Protein AF-A0AAU8NLB9-F1 (afdb_monomer)

Solvent-accessible surface area (backbone atoms only — not comparable to full-atom values): 6960 Å² total; per-residue (Å²): 131,88,85,81,83,74,77,77,78,78,72,75,83,80,80,58,74,88,35,69,72,42,48,57,47,36,55,55,50,56,71,60,32,88,80,47,48,47,84,74,68,45,65,88,64,83,52,48,66,59,41,49,53,52,50,49,30,58,76,70,68,42,62,84,55,49,60,58,47,66,55,54,54,33,44,82,78,75,41,60,68,81,77,55,55,73,91,48,46,64,61,49,50,53,50,49,56,51,50,50,52,51,52,53,55,52,49,65,64,66,76,106

Structure (mmCIF, N/CA/C/O backbone):
data_AF-A0AAU8NLB9-F1
#
_entry.id   AF-A0AAU8NLB9-F1
#
loop_
_atom_site.group_PDB
_atom_site.id
_atom_site.type_symbol
_atom_site.label_atom_id
_atom_site.label_alt_id
_atom_site.label_comp_id
_atom_site.label_asym_id
_atom_site.label_entity_id
_atom_site.label_seq_id
_atom_site.pdbx_PDB_ins_code
_atom_site.Cartn_x
_atom_site.Cartn_y
_atom_site.Cartn_z
_a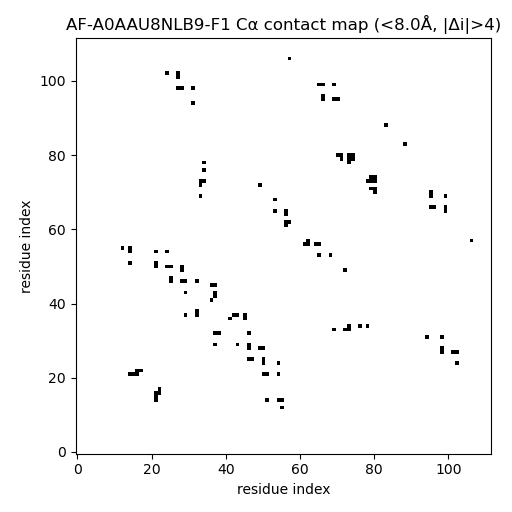tom_site.occupancy
_atom_site.B_iso_or_equiv
_atom_site.auth_seq_id
_atom_site.auth_comp_id
_atom_site.auth_asym_id
_atom_site.auth_atom_id
_atom_site.pdbx_PDB_model_num
ATOM 1 N N . MET A 1 1 ? -0.997 -42.442 25.518 1.00 40.03 1 MET A N 1
ATOM 2 C CA . MET A 1 1 ? -2.449 -42.490 25.288 1.00 40.03 1 MET A CA 1
ATOM 3 C C . MET A 1 1 ? -2.895 -41.049 25.350 1.00 40.03 1 MET A C 1
ATOM 5 O O . MET A 1 1 ? -2.559 -40.426 26.346 1.00 40.03 1 MET A O 1
ATOM 9 N N . GLU A 1 2 ? -3.397 -40.564 24.209 1.00 42.16 2 GLU A N 1
ATOM 10 C CA . GLU A 1 2 ? -4.286 -39.410 23.958 1.00 42.16 2 GLU A CA 1
ATOM 11 C C . GLU A 1 2 ? -4.365 -38.312 25.027 1.00 42.16 2 GLU A C 1
ATOM 13 O O . GLU A 1 2 ? -4.552 -38.600 26.199 1.00 42.16 2 GLU A O 1
ATOM 18 N N . SER A 1 3 ? -4.382 -37.021 24.734 1.00 52.06 3 SER A N 1
ATOM 19 C CA . SER A 1 3 ? -4.266 -36.172 23.540 1.00 52.06 3 SER A CA 1
ATOM 20 C C . SER A 1 3 ? -4.716 -34.808 24.062 1.00 52.06 3 SER A C 1
ATOM 22 O O . SER A 1 3 ? -5.661 -34.791 24.840 1.00 52.06 3 SER A O 1
ATOM 24 N N . GLU A 1 4 ? -4.123 -33.707 23.621 1.00 46.88 4 GLU A N 1
ATOM 25 C CA . GLU A 1 4 ? -4.829 -32.424 23.485 1.00 46.88 4 GLU A CA 1
ATOM 26 C C . GLU A 1 4 ? -3.909 -31.507 22.674 1.00 46.88 4 GLU A C 1
ATOM 28 O O . GLU A 1 4 ? -3.234 -30.614 23.178 1.00 46.88 4 GLU A O 1
ATOM 33 N N . ASP A 1 5 ? -3.816 -31.822 21.379 1.00 50.69 5 ASP A N 1
ATOM 34 C CA . ASP A 1 5 ? -3.526 -30.801 20.382 1.00 50.69 5 ASP A CA 1
ATOM 35 C C . ASP A 1 5 ? -4.744 -29.873 20.369 1.00 50.69 5 ASP A C 1
ATOM 37 O O . ASP A 1 5 ? -5.772 -30.189 19.764 1.00 50.69 5 ASP A O 1
ATOM 41 N N . ASP A 1 6 ? -4.647 -28.758 21.093 1.00 47.12 6 ASP A N 1
ATOM 42 C CA . ASP A 1 6 ? -5.572 -27.640 20.944 1.00 47.12 6 ASP A CA 1
ATOM 43 C C . ASP A 1 6 ? -5.611 -27.270 19.451 1.00 47.12 6 ASP A C 1
ATOM 45 O O . ASP A 1 6 ? -4.561 -26.949 18.870 1.00 47.12 6 ASP A O 1
ATOM 49 N N . PRO A 1 7 ? -6.776 -27.310 18.782 1.00 46.72 7 PRO A N 1
ATOM 50 C CA . PRO A 1 7 ? -6.862 -26.791 17.436 1.00 46.72 7 PRO A CA 1
ATOM 51 C C . PRO A 1 7 ? -6.633 -25.287 17.554 1.00 46.72 7 PRO A C 1
ATOM 53 O O . PRO A 1 7 ? -7.486 -24.561 18.057 1.00 46.72 7 PRO A O 1
ATOM 56 N N . LYS A 1 8 ? -5.465 -24.810 17.106 1.00 50.59 8 LYS A N 1
ATOM 57 C CA . LYS A 1 8 ? -5.259 -23.386 16.836 1.00 50.59 8 LYS A CA 1
ATOM 58 C C . LYS A 1 8 ? -6.390 -22.974 15.906 1.00 50.59 8 LYS A C 1
ATOM 60 O O . LYS A 1 8 ? -6.386 -23.355 14.736 1.00 50.59 8 LYS A O 1
ATOM 65 N N . GLU A 1 9 ? -7.385 -22.284 16.450 1.00 42.59 9 GLU A N 1
ATOM 66 C CA . GLU A 1 9 ? -8.473 -21.697 15.688 1.00 42.59 9 GLU A CA 1
ATOM 67 C C . GLU A 1 9 ? -7.824 -20.802 14.631 1.00 42.59 9 GLU A C 1
ATOM 69 O O . GLU A 1 9 ? -7.385 -19.687 14.910 1.00 42.59 9 GLU A O 1
ATOM 74 N N . ASN A 1 10 ? -7.715 -21.309 13.403 1.00 46.41 10 ASN A N 1
ATOM 75 C CA . ASN A 1 10 ? -7.483 -20.484 12.233 1.00 46.41 10 ASN A CA 1
ATOM 76 C C . ASN A 1 10 ? -8.772 -19.689 12.037 1.00 46.41 10 ASN A C 1
ATOM 78 O O . ASN A 1 10 ? -9.634 -20.050 11.237 1.00 46.41 10 ASN A O 1
ATOM 82 N N . HIS A 1 11 ? -8.936 -18.632 12.829 1.00 54.09 11 HIS A N 1
ATOM 83 C CA . HIS A 1 11 ? -9.896 -17.585 12.545 1.00 54.09 11 HIS A CA 1
ATOM 84 C C . HIS A 1 11 ? -9.442 -16.955 11.224 1.00 54.09 11 HIS A C 1
ATOM 86 O O . HIS A 1 11 ? -8.583 -16.076 11.194 1.00 54.09 11 HIS A O 1
ATOM 92 N N . GLU A 1 12 ? -9.955 -17.474 10.107 1.00 68.19 12 GLU A N 1
ATOM 93 C CA . GLU A 1 12 ? -9.764 -16.867 8.796 1.00 68.19 12 GLU A CA 1
ATOM 94 C C . GLU A 1 12 ? -10.337 -15.450 8.858 1.00 68.19 12 GLU A C 1
ATOM 96 O O . GLU A 1 12 ? -11.554 -15.245 8.873 1.00 68.19 12 GLU A O 1
ATOM 101 N N . ILE A 1 13 ? -9.451 -14.459 8.932 1.00 76.25 13 ILE A N 1
ATOM 102 C CA . ILE A 1 13 ? -9.830 -13.054 8.876 1.00 76.25 13 ILE A CA 1
ATOM 103 C C . ILE A 1 13 ? -10.379 -12.795 7.471 1.00 76.25 13 ILE A C 1
ATOM 105 O O . ILE A 1 13 ? -9.635 -12.720 6.495 1.00 76.25 13 ILE A O 1
ATOM 109 N N . LYS A 1 14 ? -11.703 -12.664 7.356 1.00 82.56 14 LYS A N 1
ATOM 110 C CA . LYS A 1 14 ? -12.362 -12.301 6.099 1.00 82.56 14 LYS A CA 1
ATOM 111 C C . LYS A 1 14 ? -12.389 -10.788 5.954 1.00 82.56 14 LYS A C 1
ATOM 113 O O . LYS A 1 14 ? -13.092 -10.101 6.691 1.00 82.56 14 LYS A O 1
ATOM 118 N N . ILE A 1 15 ? -11.648 -10.278 4.976 1.00 87.56 15 ILE A N 1
ATOM 119 C CA . ILE A 1 15 ? -11.619 -8.852 4.656 1.00 87.56 15 ILE A CA 1
ATOM 120 C C . ILE A 1 15 ? -12.710 -8.527 3.637 1.00 87.56 15 ILE A C 1
ATOM 122 O O . ILE A 1 15 ? -12.714 -9.037 2.518 1.00 87.56 15 ILE A O 1
ATOM 126 N N . ALA A 1 16 ? -13.638 -7.657 4.031 1.00 90.31 16 ALA A N 1
ATOM 127 C CA . ALA A 1 16 ? -14.673 -7.129 3.153 1.00 90.31 16 ALA A CA 1
ATOM 128 C C . ALA A 1 16 ? -14.113 -5.968 2.313 1.00 90.31 16 ALA A C 1
ATOM 130 O O . ALA A 1 16 ? -13.753 -4.919 2.856 1.00 90.31 16 ALA A O 1
ATOM 131 N N . LYS A 1 17 ? -14.032 -6.156 0.989 1.00 91.19 17 LYS A N 1
ATOM 132 C CA . LYS A 1 17 ? -13.455 -5.180 0.043 1.00 91.19 17 LYS A CA 1
ATOM 133 C C . LYS A 1 17 ? -14.283 -3.900 -0.124 1.00 91.19 17 LYS A C 1
ATOM 135 O O . LYS A 1 17 ? -13.767 -2.871 -0.536 1.00 91.19 17 LYS A O 1
ATOM 140 N N . ASP A 1 18 ? -15.564 -3.960 0.201 1.00 90.94 18 ASP A N 1
ATOM 141 C CA . ASP A 1 18 ? -16.490 -2.827 0.217 1.00 90.94 18 ASP A CA 1
ATOM 142 C C . ASP A 1 18 ? -16.512 -2.096 1.570 1.00 90.94 18 ASP A C 1
ATOM 144 O O . ASP A 1 18 ? -17.188 -1.076 1.718 1.00 90.94 18 ASP A O 1
ATOM 148 N N . SER A 1 19 ? -15.764 -2.583 2.567 1.00 94.88 19 SER A N 1
ATOM 149 C CA . SER A 1 19 ? -15.675 -1.913 3.860 1.00 94.88 19 SER A CA 1
ATOM 150 C C . SER A 1 19 ? -14.952 -0.574 3.743 1.00 94.88 19 SER A C 1
ATOM 152 O O . SER A 1 19 ? -13.967 -0.427 3.016 1.00 94.88 19 SER A O 1
ATOM 154 N N . LYS A 1 20 ? -15.395 0.402 4.542 1.00 95.06 20 LYS A N 1
ATOM 155 C CA . LYS A 1 20 ? -14.737 1.709 4.658 1.00 95.06 20 LYS A CA 1
ATOM 156 C C . LYS A 1 20 ? -13.235 1.563 4.940 1.00 95.06 20 LYS A C 1
ATOM 158 O O . LYS A 1 20 ? -12.429 2.229 4.305 1.00 95.06 20 LYS A O 1
ATOM 163 N N . THR A 1 21 ? -12.867 0.656 5.844 1.00 95.06 21 THR A N 1
ATOM 164 C CA . THR A 1 21 ? -11.473 0.375 6.212 1.00 95.06 21 THR A CA 1
ATOM 165 C C . THR A 1 21 ? -10.641 -0.094 5.018 1.00 95.06 21 THR A C 1
ATOM 167 O O . THR A 1 21 ? -9.517 0.368 4.841 1.00 95.06 21 THR A O 1
ATOM 170 N N . PHE A 1 22 ? -11.191 -0.978 4.182 1.00 96.81 22 PHE A N 1
ATOM 171 C CA . PHE A 1 22 ? -10.517 -1.431 2.968 1.00 96.81 22 PHE A CA 1
ATOM 172 C C . PHE A 1 22 ? -10.341 -0.302 1.960 1.00 96.81 22 PHE A C 1
ATOM 174 O O . PHE A 1 22 ? -9.234 -0.088 1.476 1.00 96.81 22 PHE A O 1
ATOM 181 N N . LEU A 1 23 ? -11.411 0.441 1.678 1.00 97.44 23 LEU A N 1
ATOM 182 C CA . LEU A 1 23 ? -11.388 1.514 0.687 1.00 97.44 23 LEU A CA 1
ATOM 183 C C . LEU A 1 23 ? -10.424 2.643 1.081 1.00 97.44 23 LEU A C 1
ATOM 185 O O . LEU A 1 23 ? -9.659 3.106 0.241 1.00 97.44 23 LEU A O 1
ATOM 189 N N . GLU A 1 24 ? -10.382 3.031 2.357 1.00 97.44 24 GLU A N 1
ATOM 190 C CA . GLU A 1 24 ? -9.431 4.042 2.836 1.00 97.44 24 GLU A CA 1
ATOM 191 C C . GLU A 1 24 ? -7.974 3.571 2.736 1.00 97.44 24 GLU A C 1
ATOM 193 O O . GLU A 1 24 ? -7.110 4.333 2.297 1.00 97.44 24 GLU A O 1
ATOM 198 N N . LEU A 1 25 ? -7.678 2.314 3.094 1.00 97.88 25 LEU A N 1
ATOM 199 C CA . LEU A 1 25 ? -6.321 1.796 2.921 1.00 97.88 25 LEU A CA 1
ATOM 200 C C . LEU A 1 25 ? -5.960 1.667 1.437 1.00 97.88 25 LEU A C 1
ATOM 202 O O . LEU A 1 25 ? -4.830 1.971 1.053 1.00 97.88 25 LEU A O 1
ATOM 206 N N . ARG A 1 26 ? -6.907 1.249 0.593 1.00 98.06 26 ARG A N 1
ATO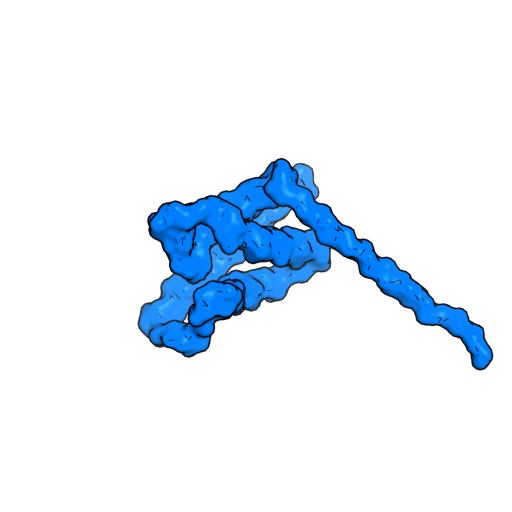M 207 C CA . ARG A 1 26 ? -6.732 1.155 -0.860 1.00 98.06 26 ARG A CA 1
ATOM 208 C C . ARG A 1 26 ? -6.329 2.493 -1.465 1.00 98.06 26 ARG A C 1
ATOM 210 O O . ARG A 1 26 ? -5.442 2.515 -2.308 1.00 98.06 26 ARG A O 1
ATOM 217 N N . GLU A 1 27 ? -6.869 3.613 -0.990 1.00 98.12 27 GLU A N 1
ATOM 218 C CA . GLU A 1 27 ? -6.408 4.937 -1.426 1.00 98.12 27 GLU A CA 1
ATOM 219 C C . GLU A 1 27 ? -4.927 5.191 -1.103 1.00 98.12 27 GLU A C 1
ATOM 221 O O . GLU A 1 27 ? -4.211 5.773 -1.919 1.00 98.12 27 GLU A O 1
ATOM 226 N N . ILE A 1 28 ? -4.447 4.770 0.072 1.00 98.31 28 ILE A N 1
ATOM 227 C CA . ILE A 1 28 ? -3.029 4.899 0.448 1.00 98.31 28 ILE A CA 1
ATOM 228 C C . ILE A 1 28 ? -2.169 3.984 -0.432 1.00 98.31 28 ILE A C 1
ATOM 230 O O . ILE A 1 28 ? -1.133 4.409 -0.944 1.00 98.31 28 ILE A O 1
ATOM 234 N N . VAL A 1 29 ? -2.618 2.748 -0.662 1.00 98.06 29 VAL A N 1
ATOM 235 C CA . VAL A 1 29 ? -1.925 1.767 -1.507 1.00 98.06 29 VAL A CA 1
ATOM 236 C C . VAL A 1 29 ? -1.868 2.219 -2.970 1.00 98.06 29 VAL A C 1
ATOM 238 O O . VAL A 1 29 ? -0.817 2.110 -3.592 1.00 98.06 29 VAL A O 1
ATOM 241 N N . ASN A 1 30 ? -2.933 2.813 -3.503 1.00 98.12 30 ASN A N 1
ATOM 242 C CA . ASN A 1 30 ? -2.967 3.345 -4.867 1.00 98.12 30 ASN A CA 1
ATOM 243 C C . ASN A 1 30 ? -2.144 4.627 -5.033 1.00 98.12 30 ASN A C 1
ATOM 245 O O . ASN A 1 30 ? -1.693 4.919 -6.131 1.00 98.12 30 ASN A O 1
ATOM 249 N N . LYS A 1 31 ? -1.904 5.393 -3.960 1.00 97.69 31 LYS A N 1
ATOM 250 C CA . LYS A 1 31 ? -0.909 6.483 -3.970 1.00 97.69 31 LYS A CA 1
ATOM 251 C C . LYS A 1 31 ? 0.515 5.953 -3.869 1.00 97.69 31 LYS A C 1
ATOM 253 O O . LYS A 1 31 ? 1.440 6.587 -4.377 1.00 97.69 31 LYS A O 1
ATOM 258 N N . PHE A 1 32 ? 0.703 4.837 -3.163 1.00 97.69 32 PHE A N 1
ATOM 259 C CA . PHE A 1 32 ? 1.979 4.143 -3.145 1.00 97.69 32 PHE A CA 1
ATOM 260 C C . PHE A 1 32 ? 2.295 3.600 -4.531 1.00 97.69 32 PHE A C 1
ATOM 262 O O . PHE A 1 32 ? 3.384 3.879 -4.998 1.00 97.69 32 PHE A O 1
ATOM 269 N N . ASP A 1 33 ? 1.375 2.901 -5.190 1.00 96.50 33 ASP A N 1
ATOM 270 C CA . ASP A 1 33 ? 1.517 2.390 -6.557 1.00 96.50 33 ASP A CA 1
ATOM 271 C C . ASP A 1 33 ? 2.903 1.746 -6.806 1.00 96.50 33 ASP A C 1
ATOM 273 O O . ASP A 1 33 ? 3.835 2.394 -7.306 1.00 96.50 33 ASP A O 1
ATOM 277 N N . PRO A 1 34 ? 3.105 0.488 -6.368 1.00 93.44 34 PRO A N 1
ATOM 278 C CA . PRO A 1 34 ? 4.424 -0.148 -6.343 1.00 93.44 34 PRO A CA 1
ATOM 279 C C . PRO A 1 34 ? 5.130 -0.152 -7.705 1.00 93.44 34 PRO A C 1
ATOM 281 O O . PRO A 1 34 ? 6.358 -0.113 -7.768 1.00 93.44 34 PRO A O 1
ATOM 284 N N . VAL A 1 35 ? 4.344 -0.198 -8.781 1.00 93.75 35 VAL A N 1
ATOM 285 C CA . VAL A 1 35 ? 4.791 -0.392 -10.168 1.00 93.75 35 VAL A CA 1
ATOM 286 C C . VAL A 1 35 ? 4.170 0.624 -11.137 1.00 93.75 35 VAL A C 1
ATOM 288 O O . VAL A 1 35 ? 4.233 0.441 -12.349 1.00 93.75 35 VAL A O 1
ATOM 291 N N . ASN A 1 36 ? 3.631 1.726 -10.608 1.00 94.75 36 ASN A N 1
ATOM 292 C CA . ASN A 1 36 ? 3.010 2.826 -11.350 1.00 94.75 36 ASN A CA 1
ATOM 293 C C . ASN A 1 36 ? 1.820 2.396 -12.244 1.00 94.75 36 ASN A C 1
ATOM 295 O O . ASN A 1 36 ? 1.601 2.996 -13.292 1.00 94.75 36 ASN A O 1
ATOM 299 N N . LEU A 1 37 ? 1.062 1.351 -11.899 1.00 95.62 37 LEU A N 1
ATOM 300 C CA . LEU A 1 37 ? -0.068 0.893 -12.720 1.00 95.62 37 LEU A CA 1
ATOM 301 C C . LEU A 1 37 ? -1.220 1.902 -12.707 1.00 95.62 37 LEU A C 1
ATOM 303 O O . LEU A 1 37 ? -1.717 2.287 -13.769 1.00 95.62 37 LEU A O 1
ATOM 307 N N . VAL A 1 38 ? -1.614 2.363 -11.520 1.00 95.94 38 VAL A N 1
ATOM 308 C CA . VAL A 1 38 ? -2.715 3.320 -11.348 1.00 95.94 38 VAL A CA 1
ATOM 309 C C . VAL A 1 38 ? -2.343 4.668 -11.968 1.00 95.94 38 VAL A C 1
ATOM 311 O O . VAL A 1 38 ? -3.160 5.274 -12.661 1.00 95.94 38 VAL A O 1
ATOM 314 N N . GLU A 1 39 ? -1.089 5.108 -11.815 1.00 95.44 39 GLU A N 1
ATOM 315 C CA . GLU A 1 39 ? -0.568 6.31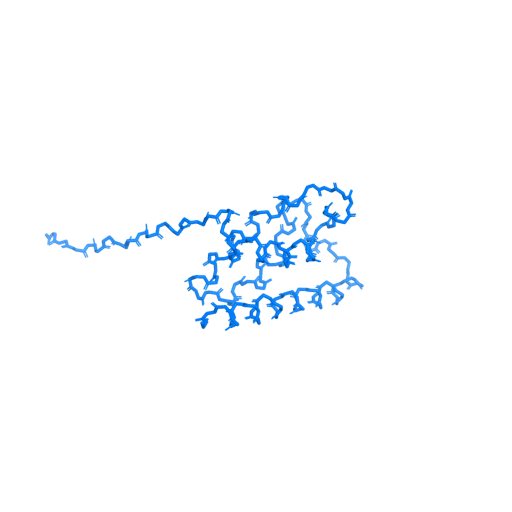0 -12.482 1.00 95.44 39 GLU A CA 1
ATOM 316 C C 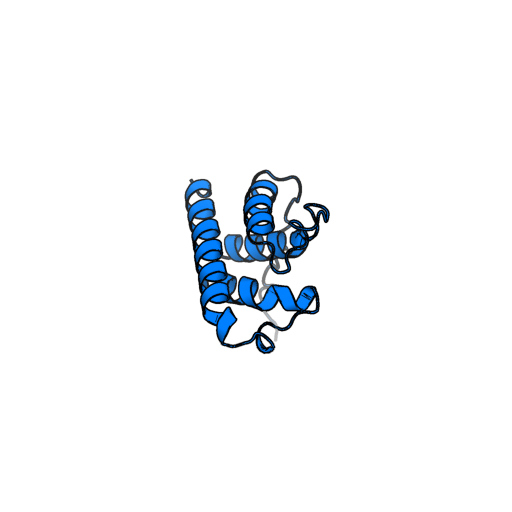. GLU A 1 39 ? -0.721 6.242 -14.015 1.00 95.44 39 GLU A C 1
ATOM 318 O O . GLU A 1 39 ? -1.003 7.257 -14.654 1.00 95.44 39 GLU A O 1
ATOM 323 N N . HIS A 1 40 ? -0.602 5.049 -14.610 1.00 95.56 40 HIS A N 1
ATOM 324 C CA . HIS A 1 40 ? -0.745 4.829 -16.054 1.00 95.56 40 HIS A CA 1
ATOM 325 C C . HIS A 1 40 ? -2.182 4.494 -16.495 1.00 95.56 40 HIS A C 1
ATOM 327 O O . HIS A 1 40 ? -2.404 4.118 -17.648 1.00 95.56 40 HIS A O 1
ATOM 333 N N . GLY A 1 41 ? -3.169 4.684 -15.615 1.00 95.56 41 GLY A N 1
ATOM 334 C CA . GLY A 1 41 ? -4.590 4.554 -15.937 1.00 95.56 41 GLY A CA 1
ATOM 335 C C . GLY A 1 41 ? -5.150 3.144 -15.782 1.00 95.56 41 GLY A C 1
ATOM 336 O O . GLY A 1 41 ? -6.243 2.876 -16.287 1.00 95.56 41 GLY A O 1
ATOM 337 N N . ALA A 1 42 ? -4.429 2.250 -15.102 1.00 96.81 42 ALA A N 1
ATOM 338 C CA . ALA A 1 42 ? -5.008 0.984 -14.689 1.00 96.81 42 ALA A CA 1
ATOM 339 C C . ALA A 1 42 ? -6.125 1.212 -13.647 1.00 96.81 42 ALA A C 1
ATOM 341 O O . ALA A 1 42 ? -6.133 2.241 -12.958 1.00 96.81 42 ALA A O 1
ATOM 342 N N . PRO A 1 43 ? -7.085 0.280 -13.538 1.00 97.12 43 PRO A N 1
ATOM 343 C CA . PRO A 1 43 ? -8.110 0.316 -12.505 1.00 97.12 43 PRO A CA 1
ATOM 344 C C . PRO A 1 43 ? -7.538 0.431 -11.088 1.00 97.12 43 PRO A C 1
ATOM 346 O O . PRO A 1 43 ? -6.414 0.030 -10.795 1.00 97.12 43 PRO A O 1
ATOM 349 N N . ASP A 1 44 ? -8.340 0.960 -10.172 1.00 94.44 44 ASP A N 1
ATOM 350 C CA . ASP A 1 44 ? -7.932 1.165 -8.787 1.00 94.44 44 ASP A CA 1
ATOM 351 C C . ASP A 1 44 ? -7.854 -0.154 -7.985 1.00 94.44 44 ASP A C 1
ATOM 353 O O . ASP A 1 44 ? -7.427 -0.138 -6.832 1.00 94.44 44 ASP A O 1
ATOM 357 N N . ASP A 1 45 ? -8.311 -1.295 -8.529 1.00 96.19 45 ASP A N 1
ATOM 358 C CA . ASP A 1 45 ? -8.330 -2.623 -7.871 1.00 96.19 45 ASP A CA 1
ATOM 359 C C . ASP A 1 45 ? -7.085 -3.466 -8.160 1.00 96.19 45 ASP A C 1
ATOM 361 O O . ASP A 1 45 ? -6.905 -4.521 -7.548 1.00 96.19 45 ASP A O 1
ATOM 365 N N . GLU A 1 46 ? -6.171 -2.976 -9.000 1.00 97.06 46 GLU A N 1
ATOM 366 C CA . GLU A 1 46 ? -4.908 -3.650 -9.333 1.00 97.06 46 GLU A CA 1
ATOM 367 C C . GLU A 1 46 ? -4.060 -3.986 -8.096 1.00 97.06 46 GLU A C 1
ATOM 369 O O . GLU A 1 46 ? -3.294 -4.952 -8.086 1.00 97.06 46 GLU A O 1
ATOM 374 N N . HIS A 1 47 ? -4.207 -3.210 -7.019 1.00 97.25 47 HIS A N 1
ATOM 375 C CA . HIS A 1 47 ? -3.453 -3.390 -5.780 1.00 97.25 47 HIS A CA 1
ATOM 376 C C . HIS A 1 47 ? -4.280 -3.955 -4.618 1.00 97.25 47 HIS A C 1
ATOM 378 O O . HIS A 1 47 ? -3.785 -4.015 -3.491 1.00 97.25 47 HIS A O 1
ATOM 384 N N . ASP A 1 48 ? -5.493 -4.458 -4.872 1.00 97.38 48 ASP A N 1
ATOM 385 C CA . ASP A 1 48 ? -6.385 -5.018 -3.845 1.00 97.38 48 ASP A CA 1
ATOM 386 C C . ASP A 1 48 ? -5.734 -6.133 -3.018 1.00 97.38 48 ASP A C 1
ATOM 388 O O . ASP A 1 48 ? -6.008 -6.281 -1.822 1.00 97.38 48 ASP A O 1
ATOM 392 N N . ARG A 1 49 ? -4.872 -6.940 -3.650 1.00 96.88 49 ARG A N 1
ATOM 393 C CA . ARG A 1 49 ? -4.108 -7.974 -2.944 1.00 96.88 49 ARG A CA 1
ATOM 394 C C . ARG A 1 49 ? -3.205 -7.342 -1.889 1.00 96.88 49 ARG A C 1
ATOM 396 O O . ARG A 1 49 ? -3.238 -7.768 -0.743 1.00 96.88 49 ARG A O 1
ATOM 403 N N . LEU A 1 50 ? -2.449 -6.307 -2.253 1.00 98.00 50 LEU A N 1
ATOM 404 C CA . LEU A 1 50 ? -1.571 -5.601 -1.319 1.00 98.00 50 LEU A CA 1
ATOM 405 C C . LEU A 1 50 ? -2.376 -4.950 -0.188 1.00 98.00 50 LEU A C 1
ATOM 407 O O . LEU A 1 50 ? -1.990 -5.064 0.972 1.00 98.00 50 LEU A O 1
ATOM 411 N N . THR A 1 51 ? -3.520 -4.339 -0.501 1.00 98.19 51 THR A N 1
ATOM 412 C CA . THR A 1 51 ? -4.437 -3.789 0.510 1.00 98.19 51 THR A CA 1
ATOM 413 C C . THR A 1 51 ? -4.919 -4.861 1.489 1.00 98.19 51 THR A C 1
ATOM 415 O O . THR A 1 51 ? -4.933 -4.628 2.696 1.00 98.19 51 THR A O 1
ATOM 418 N N . THR A 1 52 ? -5.281 -6.044 0.986 1.00 97.19 52 THR A N 1
ATOM 419 C CA . THR A 1 52 ? -5.734 -7.174 1.811 1.00 97.19 52 THR A CA 1
ATOM 420 C C . THR A 1 52 ? -4.627 -7.643 2.756 1.00 97.19 52 THR A C 1
ATOM 422 O O . THR A 1 52 ? -4.845 -7.703 3.962 1.00 97.19 52 THR A O 1
ATOM 425 N N . GLU A 1 53 ? -3.430 -7.910 2.232 1.00 97.44 53 GLU A N 1
ATOM 426 C CA . GLU A 1 53 ? -2.290 -8.401 3.021 1.00 97.44 53 GLU A CA 1
ATOM 427 C C . GLU A 1 53 ? -1.864 -7.384 4.095 1.00 97.44 53 GLU A C 1
ATOM 429 O O . GLU A 1 53 ? -1.632 -7.747 5.246 1.00 97.44 53 GLU A O 1
ATOM 434 N N . LEU A 1 54 ? -1.853 -6.086 3.768 1.00 97.81 54 LEU A N 1
ATOM 435 C CA . LEU A 1 54 ? -1.553 -5.034 4.744 1.00 97.81 54 LEU A CA 1
ATOM 436 C C . LEU A 1 54 ? -2.597 -4.971 5.865 1.00 97.81 54 LEU A C 1
ATOM 438 O O . LEU A 1 54 ? -2.227 -4.837 7.028 1.00 97.81 54 LEU A O 1
ATOM 442 N N . LEU A 1 55 ? -3.891 -5.091 5.554 1.00 96.12 55 LEU A N 1
ATOM 443 C CA . LEU A 1 55 ? -4.927 -5.151 6.591 1.00 96.12 55 LEU A CA 1
ATOM 4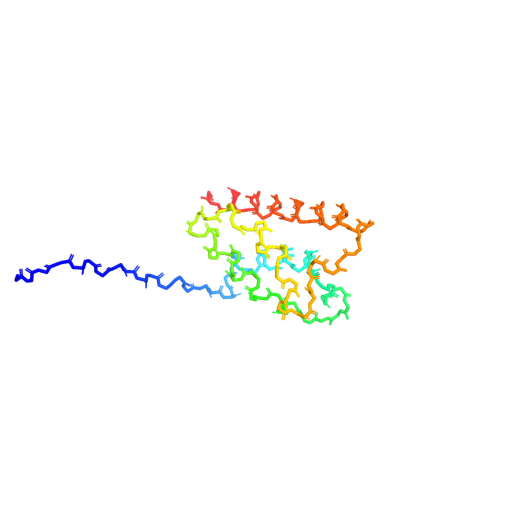44 C C . LEU A 1 55 ? -4.815 -6.395 7.467 1.00 96.12 55 LEU A C 1
ATOM 446 O O . LEU A 1 55 ? -5.060 -6.301 8.667 1.00 96.12 55 LEU A O 1
ATOM 450 N N . MET A 1 56 ? -4.445 -7.542 6.894 1.00 94.88 56 MET A N 1
ATOM 451 C CA . MET A 1 56 ? -4.218 -8.757 7.676 1.00 94.88 56 MET A CA 1
ATOM 452 C C . MET A 1 56 ? -3.094 -8.550 8.690 1.00 94.88 56 MET A C 1
ATOM 454 O O . MET A 1 56 ? -3.305 -8.819 9.871 1.00 94.88 56 MET A O 1
ATOM 458 N N . LEU A 1 57 ? -1.959 -7.984 8.262 1.00 95.81 57 LEU A N 1
ATOM 459 C CA . LEU A 1 57 ? -0.856 -7.637 9.164 1.00 95.81 57 LEU A CA 1
ATOM 460 C C . LEU A 1 57 ? -1.295 -6.646 10.246 1.00 95.81 57 LEU A C 1
ATOM 462 O O . LEU A 1 57 ? -0.980 -6.837 11.420 1.00 95.81 57 LEU A O 1
ATOM 466 N N . LEU A 1 58 ? -2.073 -5.622 9.876 1.00 94.56 58 LEU A N 1
ATOM 467 C CA . LEU A 1 58 ? -2.598 -4.646 10.831 1.00 94.56 58 LEU A CA 1
ATOM 468 C C . LEU A 1 58 ? -3.493 -5.308 11.896 1.00 94.56 58 LEU A C 1
ATOM 470 O O . LEU A 1 58 ? -3.376 -4.994 13.078 1.00 94.56 58 LEU A O 1
ATOM 474 N N . PHE A 1 59 ? -4.379 -6.227 11.498 1.00 91.25 59 PHE A N 1
ATOM 475 C CA . PHE A 1 59 ? -5.285 -6.935 12.412 1.00 91.25 59 PHE A CA 1
ATOM 476 C C . PHE A 1 59 ? -4.592 -7.993 13.271 1.00 91.25 59 PHE A C 1
ATOM 478 O O . PHE A 1 59 ? -5.044 -8.257 14.382 1.00 91.25 59 PHE A O 1
ATOM 485 N N . GLN A 1 60 ? -3.502 -8.575 12.776 1.00 92.06 60 GLN A N 1
ATOM 486 C CA . GLN A 1 60 ? -2.657 -9.510 13.522 1.00 92.06 60 GLN A CA 1
ATOM 487 C C . GLN A 1 60 ? -1.622 -8.801 14.408 1.00 92.06 60 GLN A C 1
ATOM 489 O O . GLN A 1 60 ? -0.888 -9.461 15.134 1.00 92.06 60 GLN A O 1
ATOM 494 N N . GLU A 1 61 ? -1.576 -7.466 14.363 1.00 90.81 61 GLU A N 1
ATOM 495 C CA . GLU A 1 61 ? -0.591 -6.631 15.056 1.00 90.81 61 GLU A CA 1
ATOM 496 C C . GLU A 1 61 ? 0.872 -6.900 14.634 1.00 90.81 61 GLU A C 1
ATOM 498 O O . GLU A 1 61 ? 1.810 -6.542 15.344 1.00 90.81 61 GLU A O 1
ATOM 503 N N . SER A 1 62 ? 1.082 -7.439 13.428 1.00 92.88 62 SER A N 1
ATOM 504 C CA . SER A 1 62 ? 2.392 -7.771 12.841 1.00 92.88 62 SER A CA 1
ATOM 505 C C . SER A 1 62 ? 2.984 -6.610 12.030 1.00 92.88 62 SER A C 1
ATOM 507 O O . SER A 1 62 ? 3.362 -6.759 10.866 1.00 92.88 62 SER A O 1
ATOM 509 N N . MET A 1 63 ? 3.056 -5.419 12.630 1.00 90.75 63 MET A N 1
ATOM 510 C CA . MET A 1 63 ? 3.479 -4.191 11.931 1.00 90.75 63 MET A CA 1
ATOM 511 C C . MET A 1 63 ? 4.919 -4.256 11.402 1.00 90.75 63 MET A C 1
ATOM 513 O O . MET A 1 63 ? 5.227 -3.655 10.373 1.00 90.75 63 MET A O 1
ATOM 517 N N . ASP A 1 64 ? 5.789 -5.016 12.070 1.00 91.38 64 ASP A N 1
ATOM 518 C CA . ASP A 1 64 ? 7.196 -5.170 11.687 1.00 91.38 64 ASP A CA 1
ATOM 519 C C . ASP A 1 64 ? 7.363 -5.823 10.300 1.00 91.38 64 ASP A C 1
ATOM 521 O O . ASP A 1 64 ? 8.330 -5.537 9.594 1.00 91.38 64 ASP A O 1
ATOM 525 N N . GLU A 1 65 ? 6.392 -6.632 9.858 1.00 95.69 65 GLU A N 1
ATOM 526 C CA . GLU A 1 65 ? 6.414 -7.312 8.553 1.00 95.69 65 GLU A CA 1
ATOM 527 C C . GLU A 1 65 ? 5.946 -6.412 7.397 1.00 95.69 65 GLU A C 1
ATOM 529 O O . GLU A 1 65 ? 6.222 -6.682 6.224 1.00 95.69 65 GLU A O 1
ATOM 534 N N . MET A 1 66 ? 5.257 -5.304 7.694 1.00 96.50 66 MET A N 1
ATOM 535 C CA . MET A 1 66 ? 4.656 -4.449 6.665 1.00 96.50 66 MET A CA 1
ATOM 536 C C . MET A 1 66 ? 5.702 -3.818 5.754 1.00 96.50 66 MET A C 1
ATOM 538 O O . MET A 1 66 ? 5.478 -3.667 4.552 1.00 96.50 66 MET A O 1
ATOM 542 N N . ARG A 1 67 ? 6.850 -3.432 6.314 1.00 96.06 67 ARG A N 1
ATOM 543 C CA . ARG A 1 67 ? 7.914 -2.797 5.537 1.00 96.06 67 ARG A CA 1
ATOM 544 C C . ARG A 1 67 ? 8.473 -3.755 4.483 1.00 96.06 67 ARG A C 1
ATOM 546 O O . ARG A 1 67 ? 8.664 -3.352 3.335 1.00 96.06 67 ARG A O 1
ATOM 553 N N . ASP A 1 68 ? 8.684 -5.010 4.861 1.00 96.50 68 ASP A N 1
ATOM 554 C CA . ASP A 1 68 ? 9.173 -6.048 3.955 1.00 96.50 68 ASP A CA 1
ATOM 555 C C . ASP A 1 68 ? 8.125 -6.405 2.900 1.00 96.50 68 ASP A C 1
ATOM 557 O O . ASP A 1 68 ? 8.467 -6.588 1.730 1.00 96.50 68 ASP A O 1
ATOM 561 N N . LEU A 1 69 ? 6.842 -6.420 3.272 1.00 98.00 69 LEU A N 1
ATOM 562 C CA . LEU A 1 69 ? 5.747 -6.582 2.320 1.00 98.00 69 LEU A CA 1
ATOM 563 C C . LEU A 1 69 ? 5.736 -5.458 1.274 1.00 98.00 69 LEU A C 1
ATOM 565 O O . LEU A 1 69 ? 5.667 -5.734 0.077 1.00 98.00 69 LEU A O 1
ATOM 569 N N . LEU A 1 70 ? 5.850 -4.197 1.703 1.00 97.88 70 LEU A N 1
ATOM 570 C CA . LEU A 1 70 ? 5.884 -3.044 0.799 1.00 97.88 70 LEU A CA 1
ATOM 571 C C . LEU A 1 70 ? 7.074 -3.105 -0.171 1.00 97.88 70 LEU A C 1
ATOM 573 O O . LEU A 1 70 ? 6.934 -2.697 -1.323 1.00 97.88 70 LEU A O 1
ATOM 577 N N . ILE A 1 71 ? 8.223 -3.636 0.259 1.00 96.06 71 ILE A N 1
ATOM 578 C CA . ILE A 1 71 ? 9.392 -3.830 -0.612 1.00 96.06 71 ILE A CA 1
ATOM 579 C C . ILE A 1 71 ? 9.147 -4.940 -1.626 1.00 96.06 71 ILE A C 1
ATOM 581 O O . ILE A 1 71 ? 9.390 -4.755 -2.816 1.00 96.06 71 ILE A O 1
ATOM 585 N N . ASN A 1 72 ? 8.683 -6.095 -1.157 1.00 96.81 72 ASN A N 1
ATOM 586 C CA . ASN A 1 72 ? 8.654 -7.311 -1.962 1.00 96.81 72 ASN A CA 1
ATOM 587 C C . ASN A 1 72 ? 7.385 -7.449 -2.810 1.00 96.81 72 ASN A C 1
ATOM 589 O O . ASN A 1 72 ? 7.347 -8.279 -3.717 1.00 96.81 72 ASN A O 1
ATOM 593 N N . CYS A 1 73 ? 6.350 -6.638 -2.572 1.00 96.69 73 CYS A N 1
ATOM 594 C CA . CYS A 1 73 ? 5.101 -6.711 -3.332 1.00 96.69 73 CYS A CA 1
ATOM 595 C C . CYS A 1 73 ? 5.285 -6.475 -4.840 1.00 96.69 73 CYS A C 1
ATOM 597 O O . CYS A 1 73 ? 4.498 -6.996 -5.629 1.00 96.69 73 CYS A O 1
ATOM 599 N N . SER A 1 74 ? 6.337 -5.760 -5.265 1.00 94.38 74 SER A N 1
ATOM 600 C CA . SER A 1 74 ? 6.652 -5.544 -6.684 1.00 94.38 74 SER A CA 1
ATOM 601 C C . SER A 1 74 ? 6.903 -6.858 -7.440 1.00 94.38 74 SER A C 1
ATOM 603 O O . SER A 1 74 ? 6.618 -6.948 -8.636 1.00 94.38 74 SER A O 1
ATOM 605 N N . ILE A 1 75 ? 7.360 -7.905 -6.739 1.00 96.75 75 ILE A N 1
ATOM 606 C CA . ILE A 1 75 ? 7.632 -9.232 -7.310 1.00 96.75 75 ILE A CA 1
ATOM 607 C C . ILE A 1 75 ? 6.350 -9.850 -7.871 1.00 96.75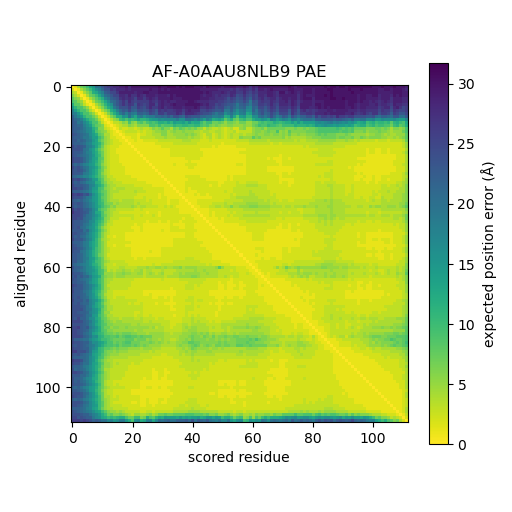 75 ILE A C 1
ATOM 609 O O . ILE A 1 75 ? 6.389 -10.532 -8.894 1.00 96.75 75 ILE A O 1
ATOM 613 N N . TRP A 1 76 ? 5.193 -9.573 -7.263 1.00 96.12 76 TRP A N 1
ATOM 614 C CA . TRP A 1 76 ? 3.901 -10.072 -7.749 1.00 96.12 76 TRP A CA 1
ATOM 615 C C . TRP A 1 76 ? 3.540 -9.542 -9.139 1.00 96.12 76 TRP A C 1
ATOM 617 O O . TRP A 1 76 ? 2.749 -10.167 -9.839 1.00 96.12 76 TRP A O 1
ATOM 627 N N . TYR A 1 77 ? 4.150 -8.427 -9.538 1.00 93.31 77 TYR A N 1
ATOM 628 C CA . TYR A 1 77 ? 3.989 -7.793 -10.843 1.00 93.31 77 TYR A CA 1
ATOM 629 C C . TYR A 1 77 ? 5.169 -8.092 -11.785 1.00 93.31 77 TYR A C 1
ATOM 631 O O . TYR A 1 77 ? 5.249 -7.523 -12.869 1.00 93.31 77 TYR A O 1
ATOM 639 N N . GLY A 1 78 ? 6.100 -8.966 -11.381 1.00 94.38 78 GLY A N 1
ATOM 640 C CA . GLY A 1 78 ? 7.275 -9.337 -12.173 1.00 94.38 78 GLY A CA 1
ATOM 641 C C . GLY A 1 78 ? 8.487 -8.415 -12.015 1.00 94.38 78 GLY A C 1
ATOM 642 O O . GLY A 1 78 ? 9.398 -8.491 -12.835 1.00 94.38 78 GLY A O 1
ATOM 643 N N . TYR A 1 79 ? 8.521 -7.565 -10.983 1.00 92.06 79 TYR A N 1
ATOM 644 C CA . TYR A 1 79 ? 9.644 -6.661 -10.715 1.00 92.06 79 TYR A CA 1
ATOM 645 C C . TYR A 1 79 ? 10.376 -7.062 -9.429 1.00 92.06 79 TYR A C 1
ATOM 647 O O . TYR A 1 79 ? 9.839 -6.896 -8.332 1.00 92.06 79 TYR A O 1
ATOM 655 N N . ASP A 1 80 ? 11.611 -7.555 -9.549 1.00 93.56 80 ASP A N 1
ATOM 656 C CA . ASP A 1 80 ? 12.462 -7.860 -8.395 1.00 93.56 80 ASP A CA 1
ATOM 657 C C . ASP A 1 80 ? 13.113 -6.570 -7.848 1.00 93.56 80 ASP A C 1
ATOM 659 O O . ASP A 1 80 ? 13.849 -5.894 -8.576 1.00 93.56 80 ASP A O 1
ATOM 663 N N . PRO A 1 81 ? 12.880 -6.192 -6.576 1.00 90.19 81 PRO A N 1
ATOM 664 C CA . PRO A 1 81 ? 13.509 -5.014 -5.981 1.00 90.19 81 PRO A CA 1
ATOM 665 C C . PRO A 1 81 ? 15.044 -5.123 -5.911 1.00 90.19 81 PRO A C 1
ATOM 667 O O . PRO A 1 81 ? 15.723 -4.097 -5.815 1.00 90.19 81 PRO A O 1
ATOM 670 N N . ASN A 1 82 ? 15.619 -6.327 -5.995 1.00 90.81 82 ASN A N 1
ATOM 671 C CA . ASN A 1 82 ? 17.068 -6.529 -6.022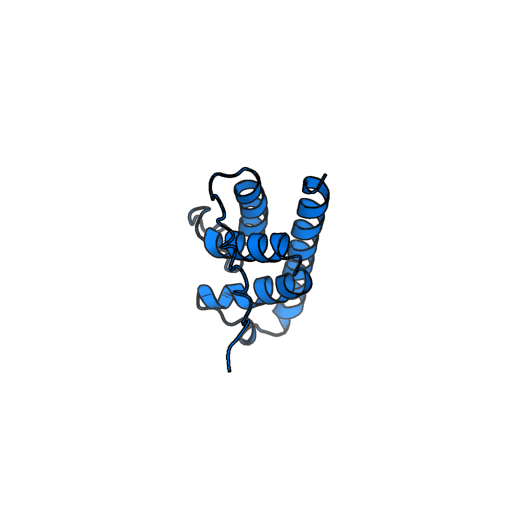 1.00 90.81 82 ASN A CA 1
ATOM 672 C C . ASN A 1 82 ? 17.711 -6.090 -7.341 1.00 90.81 82 ASN A C 1
ATOM 674 O O . ASN A 1 82 ? 18.871 -5.673 -7.327 1.00 90.81 82 ASN A O 1
ATOM 678 N N . ASP A 1 83 ? 16.952 -6.097 -8.440 1.00 92.31 83 ASP A N 1
ATOM 679 C CA . ASP A 1 83 ? 17.403 -5.629 -9.756 1.00 92.31 83 ASP A CA 1
ATOM 680 C C . ASP A 1 83 ? 17.445 -4.093 -9.846 1.00 92.31 83 ASP A C 1
ATOM 682 O O . ASP A 1 83 ? 17.911 -3.512 -10.833 1.00 92.31 83 ASP A O 1
ATOM 686 N N . MET A 1 84 ? 16.977 -3.400 -8.802 1.00 90.38 84 MET A N 1
ATOM 687 C CA . MET A 1 84 ? 17.007 -1.948 -8.733 1.00 90.38 84 MET A CA 1
ATOM 688 C C . MET A 1 84 ? 18.443 -1.419 -8.696 1.00 90.38 84 MET A C 1
ATOM 690 O O . MET A 1 84 ? 19.254 -1.779 -7.833 1.00 90.38 84 MET A O 1
ATOM 694 N N . LYS A 1 85 ? 18.731 -0.472 -9.599 1.00 91.56 85 LYS A N 1
ATOM 695 C CA . LYS A 1 85 ? 19.998 0.265 -9.593 1.00 91.56 85 LYS A CA 1
ATOM 696 C C . LYS A 1 85 ? 20.170 1.025 -8.280 1.00 91.56 85 LYS A C 1
ATOM 698 O O . LYS A 1 85 ? 19.233 1.661 -7.799 1.00 91.56 85 LYS A O 1
ATOM 703 N N . GLU A 1 86 ? 21.397 1.027 -7.766 1.00 91.12 86 GLU A N 1
ATOM 704 C CA . GLU A 1 86 ? 21.770 1.677 -6.502 1.00 91.12 86 GLU A CA 1
ATOM 705 C C . GLU A 1 86 ? 21.298 3.138 -6.418 1.00 91.12 86 GLU A C 1
ATOM 707 O O . GLU A 1 86 ? 20.736 3.558 -5.411 1.00 91.12 86 GLU A O 1
ATOM 712 N N . GLU A 1 87 ? 21.418 3.886 -7.519 1.00 91.94 87 GLU A N 1
ATOM 713 C CA . GLU A 1 87 ? 21.003 5.293 -7.625 1.00 91.94 87 GLU A CA 1
ATOM 714 C C . GLU A 1 87 ? 19.511 5.540 -7.329 1.00 91.94 87 GLU A C 1
ATOM 716 O 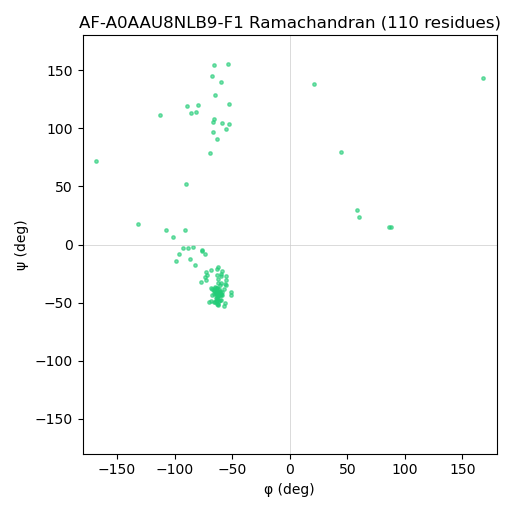O . GLU A 1 87 ? 19.132 6.643 -6.935 1.00 91.94 87 GLU A O 1
ATOM 721 N N . PHE A 1 88 ? 18.656 4.522 -7.474 1.00 91.06 88 PHE A N 1
ATOM 722 C CA . PHE A 1 88 ? 17.227 4.609 -7.167 1.00 91.06 88 PHE A CA 1
ATOM 723 C C . PHE A 1 88 ? 16.863 4.046 -5.788 1.00 91.06 88 PHE A C 1
ATOM 725 O O . PHE A 1 88 ? 15.776 4.356 -5.290 1.00 91.06 88 PHE A O 1
ATOM 732 N N . ARG A 1 89 ? 17.756 3.287 -5.134 1.00 91.38 89 ARG A N 1
ATOM 733 C CA . ARG A 1 89 ? 17.466 2.612 -3.857 1.00 91.38 89 ARG A CA 1
ATOM 734 C C . ARG A 1 89 ? 17.110 3.582 -2.743 1.00 91.38 89 ARG A C 1
ATOM 736 O O . ARG A 1 89 ? 16.180 3.322 -1.985 1.00 91.38 89 ARG A O 1
ATOM 743 N N . GLU A 1 90 ? 17.801 4.716 -2.644 1.00 93.81 90 GLU A N 1
ATOM 744 C CA . GLU A 1 90 ? 17.501 5.712 -1.609 1.00 93.81 90 GLU A CA 1
ATOM 745 C C . GLU A 1 90 ? 16.090 6.294 -1.789 1.00 93.81 90 GLU A C 1
ATOM 747 O O . GLU A 1 90 ? 15.317 6.384 -0.833 1.00 93.81 90 GLU A O 1
ATOM 752 N N . ARG A 1 91 ? 15.721 6.656 -3.026 1.00 93.06 91 ARG A N 1
ATOM 753 C CA . ARG A 1 91 ? 14.383 7.180 -3.338 1.00 93.06 91 ARG A CA 1
ATOM 754 C C . ARG A 1 91 ? 13.305 6.131 -3.074 1.00 93.06 91 ARG A C 1
ATOM 756 O O . ARG A 1 91 ? 12.255 6.474 -2.533 1.00 93.06 91 ARG A O 1
ATOM 763 N N . PHE A 1 92 ? 13.568 4.882 -3.443 1.00 93.56 92 PHE A N 1
ATOM 764 C CA . PHE A 1 92 ? 12.667 3.768 -3.188 1.00 93.56 92 PHE A CA 1
ATOM 765 C C . PHE A 1 92 ? 12.456 3.548 -1.688 1.00 93.56 92 PHE A C 1
ATOM 767 O O . PHE A 1 92 ? 11.319 3.593 -1.232 1.00 93.56 92 PHE A O 1
ATOM 774 N N . ASN A 1 93 ? 13.526 3.444 -0.896 1.00 94.38 93 ASN A N 1
ATOM 775 C CA . ASN A 1 93 ? 13.421 3.289 0.557 1.00 94.38 93 ASN A CA 1
ATOM 776 C C . ASN A 1 93 ? 12.662 4.451 1.215 1.00 94.38 93 ASN A C 1
ATOM 778 O O . ASN A 1 93 ? 11.789 4.211 2.041 1.00 94.38 93 ASN A O 1
ATOM 782 N N . LYS A 1 94 ? 12.890 5.702 0.789 1.00 96.19 94 LYS A N 1
ATOM 783 C CA . LYS A 1 94 ? 12.105 6.854 1.274 1.00 96.19 94 LYS A CA 1
ATOM 784 C C . LYS A 1 94 ? 10.616 6.740 0.942 1.00 96.19 94 LYS A C 1
ATOM 786 O O . LYS A 1 94 ? 9.784 7.148 1.751 1.00 96.19 94 LYS A O 1
ATOM 791 N N . LYS A 1 95 ? 10.270 6.218 -0.242 1.00 95.94 95 LYS A N 1
ATOM 792 C CA . LYS A 1 95 ? 8.877 5.951 -0.638 1.00 95.94 95 LYS A CA 1
ATOM 793 C C . LYS A 1 95 ? 8.261 4.900 0.291 1.00 95.94 95 LYS A C 1
ATOM 795 O O . LYS A 1 95 ? 7.195 5.158 0.838 1.00 95.94 95 LYS A O 1
ATOM 800 N N . ILE A 1 96 ? 8.969 3.794 0.533 1.00 97.19 96 ILE A N 1
ATOM 801 C CA . ILE A 1 96 ? 8.557 2.730 1.462 1.00 97.19 96 ILE A CA 1
ATOM 802 C C . ILE A 1 96 ? 8.330 3.282 2.870 1.00 97.19 96 ILE A C 1
ATOM 804 O O . ILE A 1 96 ? 7.248 3.111 3.420 1.00 97.19 96 ILE A O 1
ATOM 808 N N . ASP A 1 97 ? 9.305 3.996 3.436 1.00 96.88 97 ASP A N 1
ATOM 809 C CA . ASP A 1 97 ? 9.216 4.505 4.807 1.00 96.88 97 ASP A CA 1
ATOM 810 C C . ASP A 1 97 ? 8.092 5.542 4.953 1.00 96.88 97 ASP A C 1
ATOM 812 O O . ASP A 1 97 ? 7.385 5.573 5.962 1.00 96.88 97 ASP A O 1
ATOM 816 N N . ARG A 1 98 ? 7.877 6.383 3.932 1.00 97.75 98 ARG A N 1
ATOM 817 C CA . ARG A 1 98 ? 6.752 7.324 3.905 1.00 97.75 98 ARG A CA 1
ATOM 818 C C . ARG A 1 98 ? 5.416 6.585 3.902 1.00 97.75 98 ARG A C 1
ATOM 820 O O . ARG A 1 98 ? 4.565 6.908 4.726 1.00 97.75 98 ARG A O 1
ATOM 827 N N . THR A 1 99 ? 5.236 5.623 3.000 1.00 98.00 99 THR A N 1
ATOM 828 C CA . THR A 1 99 ? 3.998 4.841 2.895 1.00 98.00 99 THR A CA 1
ATOM 829 C C . THR A 1 99 ? 3.742 4.045 4.169 1.00 98.00 99 THR A C 1
ATOM 831 O O . THR A 1 99 ? 2.634 4.085 4.693 1.00 98.00 99 THR A O 1
ATOM 834 N N . HIS A 1 100 ? 4.766 3.392 4.720 1.00 98.00 100 HIS A N 1
ATOM 835 C CA . HIS A 1 100 ? 4.665 2.651 5.972 1.00 98.00 100 HIS A CA 1
ATOM 836 C C . HIS A 1 100 ? 4.159 3.548 7.113 1.00 98.00 100 HIS A C 1
ATOM 838 O O . HIS A 1 100 ? 3.155 3.236 7.752 1.00 98.00 100 HIS A O 1
ATOM 844 N N . ASN A 1 101 ? 4.777 4.717 7.303 1.00 97.6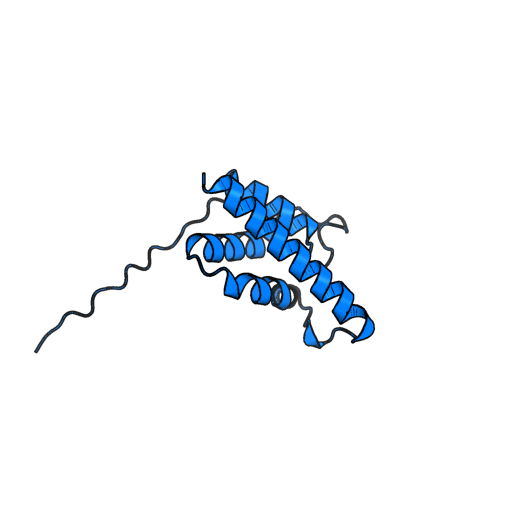2 101 ASN A N 1
ATOM 845 C CA . ASN A 1 101 ? 4.339 5.685 8.308 1.00 97.62 101 ASN A CA 1
ATOM 846 C C . ASN A 1 101 ? 2.923 6.221 8.046 1.00 97.62 101 ASN A C 1
ATOM 848 O O . ASN A 1 101 ? 2.174 6.465 8.991 1.00 97.62 101 ASN A O 1
ATOM 852 N N . GLU A 1 102 ? 2.543 6.444 6.787 1.00 98.12 102 GLU A N 1
ATOM 853 C CA . GLU A 1 102 ? 1.195 6.894 6.423 1.00 98.12 102 GLU A CA 1
ATOM 854 C C . GLU A 1 102 ? 0.137 5.861 6.828 1.00 98.12 102 GLU A C 1
ATOM 856 O O . GLU A 1 102 ? -0.851 6.230 7.465 1.00 98.12 102 GLU A O 1
ATOM 861 N N . ILE A 1 103 ? 0.389 4.574 6.563 1.00 97.94 103 ILE A N 1
ATOM 862 C CA . ILE A 1 103 ? -0.506 3.479 6.954 1.00 97.94 103 ILE A CA 1
ATOM 863 C C . ILE A 1 103 ? -0.604 3.374 8.479 1.00 97.94 103 ILE A C 1
ATOM 865 O O . ILE A 1 103 ? -1.713 3.337 9.009 1.00 97.94 103 ILE A O 1
ATOM 869 N N . LEU A 1 104 ? 0.523 3.379 9.202 1.00 96.25 104 LEU A N 1
ATOM 870 C CA . LEU A 1 104 ? 0.512 3.281 10.669 1.00 96.25 104 LEU A CA 1
ATOM 871 C C . LEU A 1 104 ? -0.234 4.454 11.318 1.00 96.25 104 LEU A C 1
ATOM 873 O O . LEU A 1 104 ? -1.040 4.259 12.228 1.00 96.25 104 LEU A O 1
ATOM 877 N N . ASN A 1 105 ? -0.018 5.675 10.824 1.00 96.69 105 ASN A N 1
ATOM 878 C CA . ASN A 1 105 ? -0.722 6.860 11.311 1.00 96.69 105 ASN A CA 1
ATOM 879 C C . ASN A 1 105 ? -2.222 6.815 10.999 1.00 96.69 105 ASN A C 1
ATOM 881 O O . ASN A 1 105 ? -3.030 7.247 11.823 1.00 96.69 105 ASN A O 1
ATOM 885 N N . TRP A 1 106 ? -2.604 6.333 9.814 1.00 97.06 106 TRP A N 1
ATOM 886 C CA . TRP A 1 106 ? -4.006 6.121 9.461 1.00 97.06 106 TRP A CA 1
ATOM 887 C C . TRP A 1 106 ? -4.647 5.072 10.375 1.00 97.06 106 TRP A C 1
ATOM 889 O O . TRP A 1 106 ? -5.712 5.325 10.938 1.00 97.06 106 TRP A O 1
ATOM 899 N N . TYR A 1 107 ? -3.979 3.943 10.603 1.00 95.19 107 TYR A N 1
ATOM 900 C CA . TYR A 1 107 ? -4.498 2.869 11.444 1.00 95.19 107 TYR A CA 1
ATOM 901 C C . TYR A 1 107 ? -4.667 3.315 12.903 1.00 95.19 107 TYR A C 1
ATOM 903 O O . TYR A 1 107 ? -5.735 3.137 13.485 1.00 95.19 107 TYR A O 1
ATOM 911 N N . ALA A 1 108 ? -3.669 3.999 13.475 1.00 93.81 108 ALA A N 1
ATOM 912 C CA . ALA A 1 108 ? -3.732 4.522 14.841 1.00 93.81 108 ALA A CA 1
ATOM 913 C C . ALA A 1 108 ? -4.887 5.519 15.058 1.00 93.81 108 ALA A C 1
ATOM 915 O O . ALA A 1 108 ? -5.468 5.569 16.141 1.00 93.81 108 ALA A O 1
ATOM 916 N N . LYS A 1 109 ? -5.249 6.302 14.032 1.00 94.06 109 LYS A N 1
ATOM 917 C CA . LYS A 1 109 ? -6.394 7.226 14.087 1.00 94.06 109 LYS A CA 1
ATOM 918 C C . LYS A 1 109 ? -7.745 6.513 14.045 1.00 94.06 109 LYS A C 1
ATOM 920 O O . LYS A 1 109 ? -8.696 7.036 14.610 1.00 94.06 109 LYS A O 1
ATOM 925 N N . ASN A 1 110 ? -7.818 5.360 13.382 1.00 86.38 110 ASN A N 1
ATOM 926 C CA . ASN A 1 110 ? -9.053 4.597 13.181 1.00 86.38 110 ASN A CA 1
ATOM 927 C C . ASN A 1 110 ? -9.264 3.472 14.210 1.00 86.38 110 ASN A C 1
ATOM 929 O O . ASN A 1 110 ? -10.336 2.875 14.234 1.00 86.38 110 ASN A O 1
ATOM 933 N N . LYS A 1 111 ? -8.271 3.175 15.063 1.00 75.06 111 LYS A N 1
ATOM 934 C CA . LYS A 1 111 ? -8.396 2.219 16.182 1.00 75.06 111 LYS A CA 1
ATOM 935 C C . LYS A 1 111 ? -9.182 2.797 17.382 1.00 75.06 111 LYS A C 1
ATOM 937 O O . LYS A 1 111 ? -9.418 2.063 18.337 1.00 75.06 111 LYS A O 1
ATOM 942 N N . ASN A 1 112 ? -9.563 4.083 17.335 1.00 44.22 112 ASN A N 1
ATOM 943 C CA . ASN A 1 112 ? -10.316 4.806 18.374 1.00 44.22 112 ASN A CA 1
ATOM 944 C C . ASN A 1 112 ? -11.782 5.023 17.996 1.00 44.22 112 ASN A C 1
ATOM 946 O O . ASN A 1 112 ? -12.026 5.461 16.850 1.00 44.22 112 ASN A O 1
#

Organism: NCBI:txid3151385

Secondary structure (DSSP, 8-state):
----------------TTSHHHHHHHHHHHHH-TTSTTTTT--TTTTHHHHHHHHHHHHTT-GGGHHHHHHHGGGGGT--GGGS-HHHHHHHHHHHHHHHHHHHHHHHHH--

Foldseek 3Di:
DDDDPPPPPPPPPDDDCPDPLLVVLLVLVLVLCLPCCVVVPHDSCPCSVVSVVLVVCVVVVVLVCNLVSSQCVVVVVVDHSVPDDPVCVVVSSVSSVVSSVVVVVVSVVVVD

pLDDT: mean 89.24, std 15.38, range [40.03, 98.31]

Radius of gyration: 16.63 Å; Cα contacts (8 Å, |Δi|>4): 69; chains: 1; bounding box: 38×50×41 Å

Sequence (112 aa):
MESEDDPKENHEIKIAKDSKTFLELREIVNKFDPVNLVEHGAPDDEHDRLTTELLMLLFQESMDEMRDLLINCSIWYGYDPNDMKEEFRERFNKKIDRTHNEILNWYAKNKN

Mean predicted aligned error: 6.5 Å